Protein AF-A0A1J3HEH1-F1 (afdb_monomer)

Sequence (154 aa):
LNEIFTWWHRIPKHMNFLKHFWEGDEPEVKELKTRLFGSDPPILYVLHYLGYNKPWLCFRDYDCNWNVGSYQQFASDEAHKTWWRVHDAMPEKLQGFCLLRSKQKAQLEWDRRQAEKGNYRDGHWKIKIEDKRLKICFESFCYWESMLQHWGES

Structure (mmCIF, N/CA/C/O backbone):
data_AF-A0A1J3HEH1-F1
#
_entry.id   AF-A0A1J3HEH1-F1
#
loop_
_atom_site.group_PDB
_atom_site.id
_atom_site.type_symbol
_atom_site.label_atom_id
_atom_site.label_alt_id
_atom_site.label_comp_id
_atom_site.label_asym_id
_atom_site.label_entity_id
_atom_site.label_seq_id
_atom_site.pdbx_PDB_ins_code
_atom_site.Cartn_x
_atom_site.Cartn_y
_atom_site.Cartn_z
_atom_site.occupancy
_atom_site.B_iso_or_equiv
_atom_site.auth_seq_id
_atom_site.auth_comp_id
_atom_site.auth_asym_id
_atom_site.auth_atom_id
_atom_site.pdbx_PDB_model_num
ATOM 1 N N . LEU A 1 1 ? 18.713 -19.119 -6.289 1.00 89.12 1 LEU A N 1
ATOM 2 C CA . LEU A 1 1 ? 18.341 -19.010 -7.725 1.00 89.12 1 LEU A CA 1
ATOM 3 C C . LEU A 1 1 ? 19.467 -18.384 -8.539 1.00 89.12 1 LEU A C 1
ATOM 5 O O . LEU A 1 1 ? 20.057 -19.106 -9.326 1.00 89.12 1 LEU A O 1
ATOM 9 N N . ASN A 1 2 ? 19.818 -17.112 -8.316 1.00 89.69 2 ASN A N 1
ATOM 10 C CA . ASN A 1 2 ? 20.879 -16.430 -9.082 1.00 89.69 2 ASN A CA 1
ATOM 11 C C . ASN A 1 2 ? 22.268 -17.088 -8.963 1.00 89.69 2 ASN A C 1
ATOM 13 O O . ASN A 1 2 ? 23.030 -17.065 -9.918 1.00 89.69 2 ASN A O 1
ATOM 17 N N . GLU A 1 3 ? 22.580 -17.709 -7.824 1.00 91.75 3 GLU A N 1
ATOM 18 C CA . GLU A 1 3 ? 23.833 -18.461 -7.630 1.00 91.75 3 GLU A CA 1
ATOM 19 C C . GLU A 1 3 ? 23.908 -19.742 -8.474 1.00 91.75 3 GLU A C 1
ATOM 21 O O . GLU A 1 3 ? 24.991 -20.164 -8.861 1.00 91.75 3 GLU A O 1
ATOM 26 N N . ILE A 1 4 ? 22.757 -20.354 -8.770 1.00 93.00 4 ILE A N 1
ATOM 27 C CA . ILE A 1 4 ? 22.666 -21.603 -9.540 1.00 93.00 4 ILE A CA 1
ATOM 28 C C . ILE A 1 4 ? 22.544 -21.306 -11.039 1.00 93.00 4 ILE A C 1
ATOM 30 O O . ILE A 1 4 ? 23.140 -21.994 -11.861 1.00 93.00 4 ILE A O 1
ATOM 34 N N . PHE A 1 5 ? 21.799 -20.260 -11.403 1.00 89.56 5 PHE A N 1
ATOM 35 C CA . PHE A 1 5 ? 21.588 -19.832 -12.787 1.00 89.56 5 PHE A CA 1
ATOM 36 C C . PHE A 1 5 ? 22.385 -18.556 -13.078 1.00 89.56 5 PHE A C 1
ATOM 38 O O . PHE A 1 5 ? 21.832 -17.458 -13.130 1.00 89.56 5 PHE A O 1
ATOM 45 N N . THR A 1 6 ? 23.697 -18.707 -13.260 1.00 87.25 6 THR A N 1
ATOM 46 C CA . THR A 1 6 ? 24.632 -17.591 -13.492 1.00 87.25 6 THR A CA 1
ATOM 47 C C . THR A 1 6 ? 24.576 -17.030 -14.918 1.00 87.25 6 THR A C 1
ATOM 49 O O . THR A 1 6 ? 24.956 -15.880 -15.143 1.00 87.25 6 THR A O 1
ATOM 52 N N . TRP A 1 7 ? 24.063 -17.808 -15.879 1.00 78.12 7 TRP A N 1
ATOM 53 C CA . TRP A 1 7 ? 23.837 -17.387 -17.262 1.00 78.12 7 TRP A CA 1
ATOM 54 C C . TRP A 1 7 ? 22.396 -17.699 -17.673 1.00 78.12 7 TRP A C 1
ATOM 56 O O . TRP A 1 7 ? 21.991 -18.858 -17.748 1.00 78.12 7 TRP A O 1
ATOM 66 N N . TRP A 1 8 ? 21.598 -16.653 -17.888 1.00 79.25 8 TRP A N 1
ATOM 67 C CA . TRP A 1 8 ? 20.172 -16.772 -18.188 1.00 79.25 8 TRP A CA 1
ATOM 68 C C . TRP A 1 8 ? 19.701 -15.645 -19.114 1.00 79.25 8 TRP A C 1
ATOM 70 O O . TRP A 1 8 ? 20.252 -14.541 -19.115 1.00 79.25 8 TRP A O 1
ATOM 80 N N . HIS A 1 9 ? 18.650 -15.912 -19.887 1.00 81.69 9 HIS A N 1
ATOM 81 C CA . HIS A 1 9 ? 18.039 -14.938 -20.787 1.00 81.69 9 HIS A CA 1
ATOM 82 C C . HIS A 1 9 ? 17.282 -13.864 -19.995 1.00 81.69 9 HIS A C 1
ATOM 84 O O . HIS A 1 9 ? 16.458 -14.162 -19.130 1.00 81.69 9 HIS A O 1
ATOM 90 N N . ARG A 1 10 ? 17.536 -12.585 -20.291 1.00 85.81 10 ARG A N 1
ATOM 91 C CA . ARG A 1 10 ? 16.850 -11.481 -19.608 1.00 85.81 10 ARG A CA 1
ATOM 92 C C . ARG A 1 10 ? 15.406 -11.377 -20.093 1.00 85.81 10 ARG A C 1
ATOM 94 O O . ARG A 1 10 ? 15.160 -11.125 -21.268 1.00 85.81 10 ARG A O 1
ATOM 101 N N . ILE A 1 11 ? 14.462 -11.528 -19.170 1.00 87.50 11 ILE A N 1
ATOM 102 C CA . ILE A 1 11 ? 13.036 -11.306 -19.425 1.00 87.50 11 ILE A CA 1
ATOM 103 C C . ILE A 1 11 ? 12.772 -9.789 -19.531 1.00 87.50 11 ILE A C 1
ATOM 105 O O . ILE A 1 11 ? 13.380 -9.015 -18.781 1.00 87.50 11 ILE A O 1
ATOM 109 N N . PRO A 1 12 ? 11.873 -9.332 -20.426 1.00 90.50 12 PRO A N 1
ATOM 110 C CA . PRO A 1 12 ? 11.475 -7.931 -20.485 1.00 90.50 12 PRO A CA 1
ATOM 111 C C . PRO A 1 12 ? 10.921 -7.414 -19.150 1.00 90.50 12 PRO A C 1
ATOM 113 O O . PRO A 1 12 ? 10.119 -8.074 -18.490 1.00 90.50 12 PRO A O 1
ATOM 116 N N . LYS A 1 13 ? 11.286 -6.183 -18.772 1.00 87.62 13 LYS A N 1
ATOM 117 C CA . LYS A 1 13 ? 10.884 -5.582 -17.483 1.00 87.62 13 LYS A CA 1
ATOM 118 C C . LYS A 1 13 ? 9.367 -5.521 -17.276 1.00 87.62 13 LYS A C 1
ATOM 120 O O . LYS A 1 13 ? 8.911 -5.628 -16.145 1.00 87.62 13 LYS A O 1
ATOM 125 N N . HIS A 1 14 ? 8.584 -5.374 -18.344 1.00 90.06 14 HIS A N 1
ATOM 126 C CA . HIS A 1 14 ? 7.121 -5.293 -18.265 1.00 90.06 14 HIS A CA 1
ATOM 127 C C . HIS A 1 14 ? 6.452 -6.612 -17.817 1.00 90.06 14 HIS A C 1
ATOM 129 O O . HIS A 1 14 ? 5.277 -6.600 -17.457 1.00 90.06 14 HIS A O 1
ATOM 135 N N . MET A 1 15 ? 7.183 -7.737 -17.818 1.00 91.81 15 MET A N 1
ATOM 136 C CA . MET A 1 15 ? 6.714 -9.034 -17.304 1.00 91.81 15 MET A CA 1
ATOM 137 C C . MET A 1 15 ? 6.985 -9.231 -15.805 1.00 91.81 15 MET A C 1
ATOM 139 O O . MET A 1 15 ? 6.561 -10.231 -15.235 1.00 91.81 15 MET A O 1
ATOM 143 N N . ASN A 1 16 ? 7.713 -8.316 -15.161 1.00 93.25 16 ASN A N 1
ATOM 144 C CA . ASN A 1 16 ? 7.937 -8.303 -13.714 1.00 93.25 16 ASN A CA 1
ATOM 145 C C . ASN A 1 16 ? 8.290 -6.876 -13.280 1.00 93.25 16 ASN A C 1
ATOM 147 O O . ASN A 1 16 ? 9.424 -6.581 -12.889 1.00 93.25 16 ASN A O 1
ATOM 151 N N . PHE A 1 17 ? 7.337 -5.959 -13.437 1.00 95.50 17 PHE A N 1
ATOM 152 C CA . PHE A 1 17 ? 7.592 -4.553 -13.178 1.00 95.50 17 PHE A CA 1
ATOM 153 C C . PHE A 1 17 ? 7.439 -4.266 -11.685 1.00 95.50 17 PHE A C 1
ATOM 155 O O . PHE A 1 17 ? 6.378 -4.478 -11.103 1.00 95.50 17 PHE A O 1
ATOM 162 N N . LEU A 1 18 ? 8.510 -3.806 -11.046 1.00 95.88 18 LEU A N 1
ATOM 163 C CA . LEU A 1 18 ? 8.540 -3.597 -9.600 1.00 95.88 18 LEU A CA 1
ATOM 164 C C . LEU A 1 18 ? 7.772 -2.322 -9.224 1.00 95.88 18 LEU A C 1
ATOM 166 O O . LEU A 1 18 ? 8.074 -1.246 -9.746 1.00 95.88 18 LEU A O 1
ATOM 170 N N . LYS A 1 19 ? 6.836 -2.418 -8.269 1.00 95.69 19 LYS A N 1
ATOM 171 C CA . LYS A 1 19 ? 6.241 -1.252 -7.595 1.00 95.69 19 LYS A CA 1
ATOM 172 C C . LYS A 1 19 ? 7.282 -0.651 -6.645 1.00 95.69 19 LYS A C 1
ATOM 174 O O . LYS A 1 19 ? 7.258 -0.926 -5.447 1.00 95.69 19 LYS A O 1
ATOM 179 N N . HIS A 1 20 ? 8.238 0.088 -7.204 1.00 95.81 20 HIS A N 1
ATOM 180 C CA . HIS A 1 20 ? 9.324 0.719 -6.460 1.00 95.81 20 HIS A CA 1
ATOM 181 C C . HIS A 1 20 ? 9.806 2.015 -7.121 1.00 95.81 20 HIS A C 1
ATOM 183 O O . HIS A 1 20 ? 10.114 2.050 -8.321 1.00 95.81 20 HIS A O 1
ATOM 189 N N . PHE A 1 21 ? 9.923 3.058 -6.311 1.00 95.44 21 PHE A N 1
ATOM 190 C CA . PHE A 1 21 ? 10.560 4.326 -6.628 1.00 95.44 21 PHE A CA 1
ATOM 191 C C . PHE A 1 21 ? 11.940 4.337 -5.984 1.00 95.44 21 PHE A C 1
ATOM 193 O O . PHE A 1 21 ? 12.059 4.209 -4.769 1.00 95.44 21 PHE A O 1
ATOM 200 N N . TRP A 1 22 ? 12.981 4.444 -6.803 1.00 93.25 22 TRP A N 1
ATOM 201 C CA . TRP A 1 22 ? 14.351 4.459 -6.307 1.00 93.25 22 TRP A CA 1
ATOM 202 C C . TRP A 1 22 ? 14.707 5.857 -5.809 1.00 93.25 22 TRP A C 1
ATOM 204 O O . TRP A 1 22 ? 14.202 6.867 -6.312 1.00 93.25 22 TRP A O 1
ATOM 214 N N . GLU A 1 23 ? 15.591 5.915 -4.818 1.00 90.50 23 GLU A N 1
ATOM 215 C CA . GLU A 1 23 ? 16.213 7.173 -4.425 1.00 90.50 23 GLU A CA 1
ATOM 216 C C . GLU A 1 23 ? 16.967 7.760 -5.626 1.00 90.50 23 GLU A C 1
ATOM 218 O O . GLU A 1 23 ? 17.682 7.046 -6.329 1.00 90.50 23 GLU A O 1
ATOM 223 N N . GLY A 1 24 ? 16.747 9.047 -5.901 1.00 90.44 24 GLY A N 1
ATOM 224 C CA . GLY A 1 24 ? 17.302 9.716 -7.079 1.00 90.44 24 GLY A CA 1
ATOM 225 C C . GLY A 1 24 ? 16.541 9.495 -8.393 1.00 90.44 24 GLY A C 1
ATOM 226 O O . GLY A 1 24 ? 16.994 9.993 -9.415 1.00 90.44 24 GLY A O 1
ATOM 227 N N . ASP A 1 25 ? 15.393 8.798 -8.406 1.00 93.00 25 ASP A N 1
ATOM 228 C CA . ASP A 1 25 ? 14.522 8.796 -9.593 1.00 93.00 25 ASP A CA 1
ATOM 229 C C . ASP A 1 25 ? 14.115 10.242 -9.945 1.00 93.00 25 ASP A C 1
ATOM 231 O O . ASP A 1 25 ? 13.547 10.954 -9.104 1.00 93.00 25 ASP A O 1
ATOM 235 N N . GLU A 1 26 ? 14.344 10.640 -11.198 1.00 96.50 26 GLU A N 1
ATOM 236 C CA . GLU A 1 26 ? 13.903 11.936 -11.724 1.00 96.50 26 GLU A CA 1
ATOM 237 C C . GLU A 1 26 ? 12.368 12.063 -11.683 1.00 96.50 26 GLU A C 1
ATOM 239 O O . GLU A 1 26 ? 11.659 11.049 -11.804 1.00 96.50 26 GLU A O 1
ATOM 244 N N . PRO A 1 27 ? 11.813 13.281 -11.534 1.00 95.56 27 PRO A N 1
ATOM 245 C CA . PRO A 1 27 ? 10.367 13.499 -11.484 1.00 95.56 27 PRO A CA 1
ATOM 246 C C . PRO A 1 27 ? 9.606 12.853 -12.650 1.00 95.56 27 PRO A C 1
ATOM 248 O O . PRO A 1 27 ? 8.586 12.198 -12.428 1.00 95.56 27 PRO A O 1
ATOM 251 N N . GLU A 1 28 ? 10.137 12.939 -13.871 1.00 96.38 28 GLU A N 1
ATOM 252 C CA . GLU A 1 28 ? 9.537 12.369 -15.081 1.00 96.38 28 GLU A CA 1
ATOM 253 C C . GLU A 1 28 ? 9.496 10.836 -15.027 1.00 96.38 28 GLU A C 1
ATOM 255 O O . GLU A 1 28 ? 8.540 10.211 -15.490 1.00 96.38 28 GLU A O 1
ATOM 260 N N . VAL A 1 29 ? 10.509 10.206 -14.421 1.00 95.69 29 VAL A N 1
ATOM 261 C CA . VAL A 1 29 ? 10.552 8.748 -14.228 1.00 95.69 29 VAL A CA 1
ATOM 262 C C . VAL A 1 29 ? 9.488 8.318 -13.224 1.00 95.69 29 VAL A C 1
ATOM 264 O O . VAL A 1 29 ? 8.810 7.308 -13.442 1.00 95.69 29 VAL A O 1
ATOM 267 N N . LYS A 1 30 ? 9.310 9.076 -12.136 1.00 95.06 30 LYS A N 1
ATOM 268 C CA . LYS A 1 30 ? 8.260 8.801 -11.145 1.00 95.06 30 LYS A CA 1
ATOM 269 C C . LYS A 1 30 ? 6.874 8.956 -11.763 1.00 95.06 30 LYS A C 1
ATOM 271 O O . LYS A 1 30 ? 6.031 8.080 -11.579 1.00 95.06 30 LYS A O 1
ATOM 276 N N . GLU A 1 31 ? 6.655 10.015 -12.538 1.00 95.81 31 GLU A N 1
ATOM 277 C CA . GLU A 1 31 ? 5.389 10.237 -13.237 1.00 95.81 31 GLU A CA 1
ATOM 278 C C . GLU A 1 31 ? 5.097 9.113 -14.241 1.00 95.81 31 GLU A C 1
ATOM 280 O O . GLU A 1 31 ? 4.000 8.549 -14.244 1.00 95.81 31 GLU A O 1
ATOM 285 N N . LEU A 1 32 ? 6.097 8.718 -15.038 1.00 95.88 32 LEU A N 1
ATOM 286 C CA . LEU A 1 32 ? 5.970 7.613 -15.983 1.00 95.88 32 LEU A CA 1
ATOM 287 C C . LEU A 1 32 ? 5.592 6.308 -15.272 1.00 95.88 32 LEU A C 1
ATOM 289 O O . LEU A 1 32 ? 4.676 5.619 -15.715 1.00 95.88 32 LEU A O 1
ATOM 293 N N . LYS A 1 33 ? 6.255 5.969 -14.159 1.00 96.31 33 LYS A N 1
ATOM 294 C CA . LYS A 1 33 ? 5.917 4.780 -13.358 1.00 96.31 33 LYS A CA 1
ATOM 295 C C . LYS A 1 33 ? 4.476 4.829 -12.858 1.00 96.31 33 LYS A C 1
ATOM 297 O O . LYS A 1 33 ? 3.743 3.864 -13.050 1.00 96.31 33 LYS A O 1
ATOM 302 N N . THR A 1 34 ? 4.059 5.953 -12.277 1.00 95.88 34 THR A N 1
ATOM 303 C CA . THR A 1 34 ? 2.686 6.151 -11.792 1.00 95.88 34 THR A CA 1
ATOM 304 C C . THR A 1 34 ? 1.665 5.956 -12.912 1.00 95.88 34 THR A C 1
ATOM 306 O O . THR A 1 34 ? 0.699 5.215 -12.736 1.00 95.88 34 THR A O 1
ATOM 309 N N . ARG A 1 35 ? 1.922 6.521 -14.099 1.00 96.00 35 ARG A N 1
ATOM 310 C CA . ARG A 1 35 ? 1.081 6.329 -15.288 1.00 96.00 35 ARG A CA 1
ATOM 311 C C . ARG A 1 35 ? 1.008 4.861 -15.708 1.00 96.00 35 ARG A C 1
ATOM 313 O O . ARG A 1 35 ? -0.077 4.358 -15.991 1.00 96.00 35 ARG A O 1
ATOM 320 N N . LEU A 1 36 ? 2.142 4.158 -15.723 1.00 96.50 36 LEU A N 1
ATOM 321 C CA . LEU A 1 36 ? 2.205 2.736 -16.079 1.00 96.50 36 LEU A CA 1
ATOM 322 C C . LEU A 1 36 ? 1.428 1.850 -15.093 1.00 96.50 36 LEU A C 1
ATOM 324 O O . LEU A 1 36 ? 0.783 0.898 -15.525 1.00 96.50 36 LEU A O 1
ATOM 328 N N . PHE A 1 37 ? 1.445 2.164 -13.793 1.00 96.25 37 PHE A N 1
ATOM 329 C CA . PHE A 1 37 ? 0.712 1.400 -12.774 1.00 96.25 37 PHE A CA 1
ATOM 330 C C . PHE A 1 37 ? -0.811 1.474 -12.926 1.00 96.25 37 PHE A C 1
ATOM 332 O O . PHE A 1 37 ? -1.502 0.511 -12.585 1.00 96.25 37 PHE A O 1
ATOM 339 N N . GLY A 1 38 ? -1.324 2.606 -13.412 1.00 94.12 38 GLY A N 1
ATOM 340 C CA . GLY A 1 38 ? -2.755 2.860 -13.588 1.00 94.12 38 GLY A CA 1
ATOM 341 C C . GLY A 1 38 ? -3.274 2.684 -15.018 1.00 94.12 38 GLY A C 1
ATOM 342 O O . GLY A 1 38 ? -4.477 2.812 -15.226 1.00 94.12 38 GLY A O 1
ATOM 343 N N . SER A 1 39 ? -2.407 2.398 -15.998 1.00 95.06 39 SER A N 1
ATOM 344 C CA . SER A 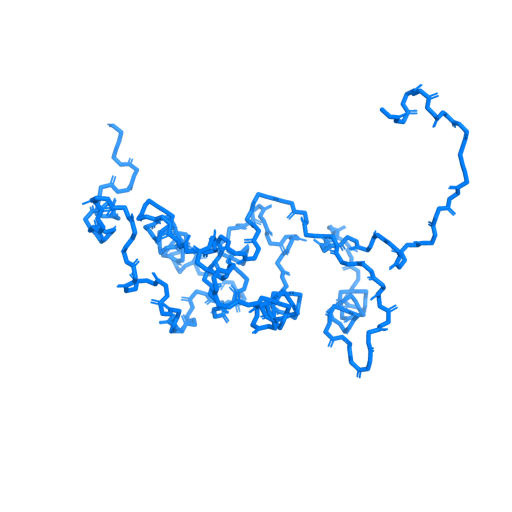1 39 ? -2.768 2.388 -17.425 1.00 95.06 39 SER A CA 1
ATOM 345 C C . SER A 1 39 ? -3.925 1.436 -17.747 1.00 95.06 39 SER A C 1
ATOM 347 O O . SER A 1 39 ? -3.939 0.286 -17.302 1.00 95.06 39 SER A O 1
ATOM 349 N N . ASP A 1 40 ? -4.863 1.919 -18.560 1.00 90.00 40 ASP A N 1
ATOM 350 C CA . ASP A 1 40 ? -5.986 1.159 -19.108 1.00 90.00 40 ASP A CA 1
ATOM 351 C C . ASP A 1 40 ? -6.165 1.553 -20.594 1.00 90.00 40 ASP A C 1
ATOM 353 O O . ASP A 1 40 ? -6.483 2.716 -20.864 1.00 90.00 40 ASP A O 1
ATOM 357 N N . PRO A 1 41 ? -5.880 0.665 -21.571 1.00 92.19 41 PRO A N 1
ATOM 358 C CA . PRO A 1 41 ? -5.517 -0.743 -21.401 1.00 92.19 41 PRO A CA 1
ATOM 359 C C . PRO A 1 41 ? -4.151 -0.946 -20.710 1.00 92.19 41 PRO A C 1
ATOM 361 O O . PRO A 1 41 ? -3.268 -0.087 -20.820 1.00 92.19 41 PRO A O 1
ATOM 364 N N . PRO A 1 42 ? -3.938 -2.078 -20.005 1.00 91.38 42 PRO A N 1
ATOM 365 C CA . PRO A 1 42 ? -2.677 -2.349 -19.319 1.00 91.38 42 PRO A CA 1
ATOM 366 C C . PRO A 1 42 ? -1.478 -2.390 -20.275 1.00 91.38 42 PRO A C 1
ATOM 368 O O . PRO A 1 42 ? -1.439 -3.189 -21.210 1.00 91.38 42 PRO A O 1
ATOM 371 N N . ILE A 1 43 ? -0.466 -1.560 -20.002 1.00 94.00 43 ILE A N 1
ATOM 372 C CA . ILE A 1 43 ? 0.844 -1.607 -20.681 1.00 94.00 43 ILE A CA 1
ATOM 373 C C . ILE A 1 43 ? 1.772 -2.613 -19.983 1.00 94.00 43 ILE A C 1
ATOM 375 O O . ILE A 1 43 ? 2.561 -3.308 -20.622 1.00 94.00 43 ILE A O 1
ATOM 379 N N . LEU A 1 44 ? 1.694 -2.681 -18.652 1.00 94.25 44 LEU A N 1
ATOM 380 C CA . LEU A 1 44 ? 2.427 -3.657 -17.850 1.00 94.25 44 LEU A CA 1
ATOM 381 C C . LEU A 1 44 ? 1.652 -4.977 -17.825 1.00 94.25 44 LEU A C 1
ATOM 383 O O . LEU A 1 44 ? 0.477 -4.987 -17.464 1.00 94.25 44 LEU A O 1
ATOM 387 N N . TYR A 1 45 ? 2.313 -6.094 -18.136 1.00 92.31 45 TYR A N 1
ATOM 388 C CA . TYR A 1 45 ? 1.688 -7.416 -18.008 1.00 92.31 45 TYR A CA 1
ATOM 389 C C . TYR A 1 45 ? 1.652 -7.893 -16.557 1.00 92.31 45 TYR A C 1
ATOM 391 O O . TYR A 1 45 ? 0.718 -8.581 -16.157 1.00 92.31 45 TYR A O 1
ATOM 399 N N . VAL A 1 46 ? 2.669 -7.540 -15.763 1.00 94.81 46 VAL A N 1
ATOM 400 C CA . VAL A 1 46 ? 2.760 -7.925 -14.350 1.00 94.81 46 VAL A CA 1
ATOM 401 C C . VAL A 1 46 ? 3.287 -6.765 -13.520 1.00 94.81 46 VAL A C 1
ATOM 403 O O . VAL A 1 46 ? 4.339 -6.194 -13.823 1.00 94.81 46 VAL A O 1
ATOM 406 N N . LEU A 1 47 ? 2.584 -6.485 -12.424 1.00 95.88 47 LEU A N 1
ATOM 407 C CA . LEU A 1 47 ? 2.993 -5.544 -11.390 1.00 95.88 47 LEU A CA 1
ATOM 408 C C . LEU A 1 47 ? 3.376 -6.298 -10.111 1.00 95.88 47 LEU A C 1
ATOM 410 O O . LEU A 1 47 ? 2.579 -7.041 -9.541 1.00 95.88 47 LEU A O 1
ATOM 414 N N . HIS A 1 48 ? 4.604 -6.094 -9.648 1.00 96.62 48 HIS A N 1
ATOM 415 C CA . HIS A 1 48 ? 5.161 -6.759 -8.479 1.00 96.62 48 HIS A CA 1
ATOM 416 C C . HIS A 1 48 ? 5.147 -5.821 -7.272 1.00 96.62 48 HIS A C 1
ATOM 418 O O . HIS A 1 48 ? 5.946 -4.890 -7.162 1.00 96.62 48 HIS A O 1
ATOM 424 N N . TYR A 1 49 ? 4.261 -6.109 -6.322 1.00 96.94 49 TYR A N 1
ATOM 425 C CA . TYR A 1 49 ? 4.171 -5.397 -5.051 1.00 96.94 49 TYR A CA 1
ATOM 426 C C . TYR A 1 49 ? 5.274 -5.863 -4.096 1.00 96.94 49 TYR A C 1
ATOM 428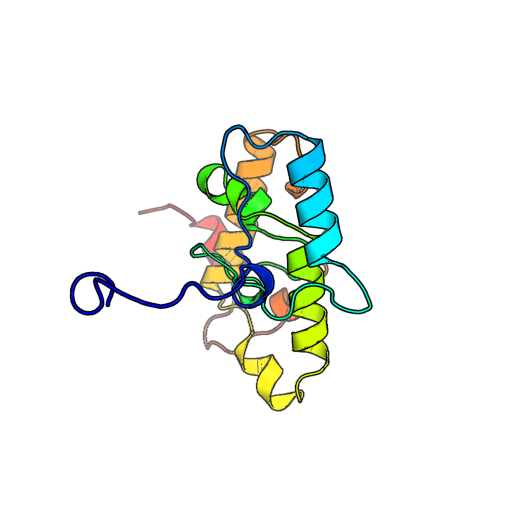 O O . TYR A 1 49 ? 5.165 -6.926 -3.478 1.00 96.94 49 TYR A O 1
ATOM 436 N N . LEU A 1 50 ? 6.340 -5.073 -3.979 1.00 93.38 50 LEU A N 1
ATOM 437 C CA . LEU A 1 50 ? 7.433 -5.292 -3.028 1.00 93.38 50 LEU A CA 1
ATOM 438 C C . LEU A 1 50 ? 7.060 -4.834 -1.608 1.00 93.38 50 LEU A C 1
ATOM 440 O O . LEU A 1 50 ? 5.961 -4.340 -1.368 1.00 93.38 50 LEU A O 1
ATOM 444 N N . GLY A 1 51 ? 7.972 -5.052 -0.660 1.00 89.44 51 GLY A N 1
ATOM 445 C CA . GLY A 1 51 ? 7.807 -4.638 0.734 1.00 89.44 51 GLY A CA 1
ATOM 446 C C . GLY A 1 51 ? 6.870 -5.537 1.541 1.00 89.44 51 GLY A C 1
ATOM 447 O O . GLY A 1 51 ? 6.322 -6.518 1.033 1.00 89.44 51 GLY A O 1
ATOM 448 N N . TYR A 1 52 ? 6.714 -5.215 2.822 1.00 90.25 52 TYR A N 1
ATOM 449 C CA . TYR A 1 52 ? 5.870 -5.976 3.744 1.00 90.25 52 TYR A CA 1
ATOM 450 C C . TYR A 1 52 ? 4.382 -5.620 3.594 1.00 90.25 52 TYR A C 1
ATOM 452 O O . TYR A 1 52 ? 3.539 -6.508 3.477 1.00 90.25 52 TYR A O 1
ATOM 460 N N . ASN A 1 53 ? 4.066 -4.325 3.516 1.00 94.06 53 ASN A N 1
ATOM 461 C CA . ASN A 1 53 ? 2.699 -3.815 3.407 1.00 94.06 53 ASN A CA 1
ATOM 462 C C . ASN A 1 53 ? 2.140 -4.031 1.995 1.00 94.06 53 ASN A C 1
ATOM 464 O O . ASN A 1 53 ? 2.257 -3.192 1.095 1.00 94.06 53 ASN A O 1
ATOM 468 N N . LYS A 1 54 ? 1.540 -5.206 1.805 1.00 96.50 54 LYS A N 1
ATOM 469 C CA . LYS A 1 54 ? 0.803 -5.564 0.592 1.00 96.50 54 LYS A CA 1
ATOM 470 C C . LYS A 1 54 ? -0.526 -4.803 0.519 1.00 96.50 54 LYS A C 1
ATOM 472 O O . LYS A 1 54 ? -1.071 -4.463 1.567 1.00 96.50 54 LYS A O 1
ATOM 477 N N . PRO A 1 55 ? -1.104 -4.588 -0.678 1.00 97.12 55 PRO A N 1
ATOM 478 C CA . PRO A 1 55 ? -2.339 -3.809 -0.817 1.00 97.12 55 PRO A CA 1
ATOM 479 C C . PRO A 1 55 ? -3.504 -4.295 0.058 1.00 97.12 55 PRO A C 1
ATOM 481 O O . PRO A 1 55 ? -4.183 -3.479 0.669 1.00 97.12 55 PRO A O 1
ATOM 484 N N . TRP A 1 56 ? -3.679 -5.614 0.208 1.00 96.38 56 TRP A N 1
ATOM 485 C CA . TRP A 1 56 ? -4.709 -6.196 1.080 1.00 96.38 56 TRP A CA 1
ATOM 486 C C . TRP A 1 56 ? -4.467 -5.980 2.578 1.00 96.38 56 TRP A C 1
ATOM 488 O O . TRP A 1 56 ? -5.393 -6.155 3.364 1.00 96.38 56 TRP A O 1
ATOM 498 N N . LEU A 1 57 ? -3.250 -5.617 2.989 1.00 96.81 57 LEU A N 1
ATOM 499 C CA . LEU A 1 57 ? -2.903 -5.312 4.381 1.00 96.81 57 LEU A CA 1
ATOM 500 C C . LEU A 1 57 ? -3.046 -3.825 4.720 1.00 96.81 57 LEU A C 1
ATOM 502 O O . LEU A 1 57 ? -3.049 -3.490 5.901 1.00 96.81 57 LEU A O 1
ATOM 506 N N . CYS A 1 58 ? -3.150 -2.956 3.715 1.00 97.56 58 CYS A N 1
ATOM 507 C CA . CYS A 1 58 ? -3.444 -1.534 3.876 1.00 97.56 58 CYS A CA 1
ATOM 508 C C . CYS A 1 58 ? -4.952 -1.290 3.955 1.00 97.56 58 CYS A C 1
ATOM 510 O O . CYS A 1 58 ? -5.723 -2.177 3.595 1.00 97.56 58 CYS A O 1
ATOM 512 N N . PHE A 1 59 ? -5.375 -0.089 4.366 1.00 97.25 59 PHE A N 1
ATOM 513 C CA . PHE A 1 59 ? -6.736 0.379 4.090 1.00 97.25 59 PHE A CA 1
ATOM 514 C C . PHE A 1 59 ? -6.988 0.433 2.588 1.00 97.25 59 PHE A C 1
ATOM 516 O O . PHE A 1 59 ? -6.050 0.519 1.803 1.00 97.25 59 PHE A O 1
ATOM 523 N N . ARG A 1 60 ? -8.257 0.362 2.195 1.00 96.94 60 ARG A N 1
ATOM 524 C CA . ARG A 1 60 ? -8.667 0.440 0.793 1.00 96.94 60 ARG A CA 1
ATOM 525 C C . ARG A 1 60 ? -8.536 1.845 0.201 1.00 96.94 60 ARG A C 1
ATOM 527 O O . ARG A 1 60 ? -8.425 1.988 -1.012 1.00 96.94 60 ARG A O 1
ATOM 534 N N . ASP A 1 61 ? -8.595 2.861 1.052 1.00 98.00 61 ASP A N 1
ATOM 535 C CA . ASP A 1 61 ? -8.718 4.260 0.645 1.00 98.00 61 ASP A CA 1
ATOM 536 C C . ASP A 1 61 ? -7.443 4.815 -0.009 1.00 98.00 61 ASP A C 1
ATOM 538 O O . ASP A 1 61 ? -7.535 5.654 -0.901 1.00 98.00 61 ASP A O 1
ATOM 542 N N . TYR A 1 62 ? -6.265 4.336 0.407 1.00 98.12 62 TYR A N 1
ATOM 543 C CA . TYR A 1 62 ? -4.966 4.729 -0.147 1.00 98.12 62 TYR A CA 1
ATOM 544 C C . TYR A 1 62 ? -3.857 3.730 0.218 1.00 98.12 62 TYR A C 1
ATOM 546 O O . TYR A 1 62 ? -4.015 2.884 1.105 1.00 98.12 62 TYR A O 1
ATOM 554 N N . ASP A 1 63 ? -2.694 3.844 -0.433 1.00 98.06 63 ASP A N 1
ATOM 555 C CA . ASP A 1 63 ? -1.545 2.994 -0.124 1.00 98.06 63 ASP A CA 1
ATOM 556 C C . ASP A 1 63 ? -0.938 3.345 1.248 1.00 98.06 63 ASP A C 1
ATOM 558 O O . ASP A 1 63 ? -0.210 4.324 1.400 1.00 98.06 63 ASP A O 1
ATOM 562 N N . CYS A 1 64 ? -1.177 2.515 2.265 1.00 97.88 64 CYS A N 1
ATOM 563 C CA . CYS A 1 64 ? -0.687 2.759 3.626 1.00 97.88 64 CYS A CA 1
ATOM 564 C C . CYS A 1 64 ? 0.844 2.874 3.746 1.00 97.88 64 CYS A C 1
ATOM 566 O O . CYS A 1 64 ? 1.336 3.376 4.756 1.00 97.88 64 CYS A O 1
ATOM 568 N N . ASN A 1 65 ? 1.603 2.466 2.721 1.00 97.75 65 ASN A N 1
ATOM 569 C CA . ASN A 1 65 ? 3.041 2.723 2.635 1.00 97.75 65 ASN A CA 1
ATOM 570 C C . ASN A 1 65 ? 3.394 4.220 2.733 1.00 97.75 65 ASN A C 1
ATOM 572 O O . ASN A 1 65 ? 4.492 4.540 3.181 1.00 97.75 65 ASN A O 1
ATOM 576 N N . TRP A 1 66 ? 2.478 5.135 2.388 1.00 97.62 66 TRP A N 1
ATOM 577 C CA . TRP A 1 66 ? 2.672 6.578 2.577 1.00 97.62 66 TRP A CA 1
ATOM 578 C C . TRP A 1 66 ? 2.890 6.975 4.041 1.00 97.62 66 TRP A C 1
ATOM 580 O O . TRP A 1 66 ? 3.667 7.888 4.316 1.00 97.62 66 TRP A O 1
ATOM 590 N N . ASN A 1 67 ? 2.270 6.257 4.985 1.00 97.50 67 ASN A N 1
ATOM 591 C CA . ASN A 1 67 ? 2.331 6.585 6.412 1.00 97.50 67 ASN A CA 1
ATOM 592 C C . ASN A 1 67 ? 3.660 6.197 7.080 1.00 97.50 67 ASN A C 1
ATOM 594 O O . ASN A 1 67 ? 3.912 6.597 8.213 1.00 97.50 67 ASN A O 1
ATOM 598 N N . VAL A 1 68 ? 4.506 5.402 6.418 1.00 96.00 68 VAL A N 1
ATOM 599 C CA . VAL A 1 68 ? 5.740 4.875 7.010 1.00 96.00 68 VAL A CA 1
ATOM 600 C C . VAL A 1 68 ? 6.923 5.295 6.153 1.00 96.00 68 VAL A C 1
ATOM 602 O O . VAL A 1 68 ? 7.085 4.808 5.038 1.00 96.00 68 VAL A O 1
ATOM 605 N N . GLY A 1 69 ? 7.778 6.175 6.682 1.00 93.69 69 GLY A N 1
ATOM 606 C CA . GLY A 1 69 ? 8.886 6.778 5.928 1.00 93.69 69 GLY A CA 1
ATOM 607 C C . GLY A 1 69 ? 9.771 5.771 5.179 1.00 93.69 69 GLY A C 1
ATOM 608 O O . GLY A 1 69 ? 10.033 5.953 3.994 1.00 93.69 69 GLY A O 1
ATOM 609 N N . SER A 1 70 ? 10.154 4.659 5.817 1.0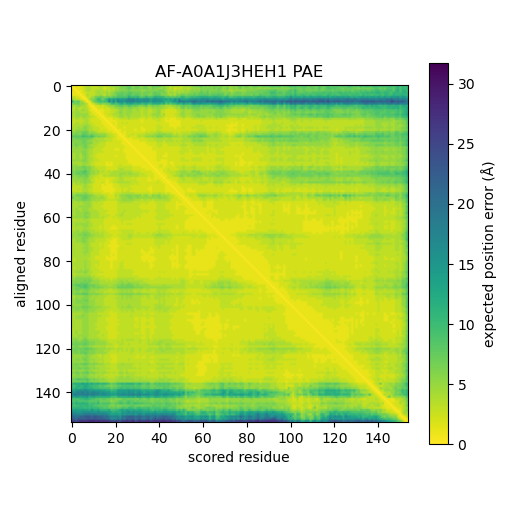0 93.06 70 SER A N 1
ATOM 610 C CA . SER A 1 70 ? 10.977 3.604 5.193 1.00 93.06 70 SER A CA 1
ATOM 611 C C . SER A 1 70 ? 10.261 2.804 4.097 1.00 93.06 70 SER A C 1
ATOM 613 O O . SER A 1 70 ? 10.900 2.046 3.368 1.00 93.06 70 SER A O 1
ATOM 615 N N . TYR A 1 71 ? 8.942 2.952 3.963 1.00 95.50 71 TYR A N 1
ATOM 616 C CA . TYR A 1 71 ? 8.137 2.278 2.949 1.00 95.50 71 TYR A CA 1
ATOM 617 C C . TYR A 1 71 ? 7.609 3.21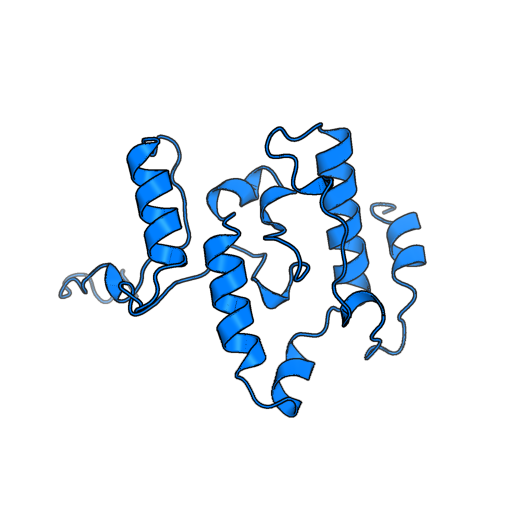0 1.858 1.00 95.50 71 TYR A C 1
ATOM 619 O O . TYR A 1 71 ? 7.055 2.711 0.878 1.00 95.50 71 TYR A O 1
ATOM 627 N N . GLN A 1 72 ? 7.843 4.523 1.938 1.00 94.69 72 GLN A N 1
ATOM 628 C CA . GLN A 1 72 ? 7.389 5.476 0.915 1.00 94.69 72 GLN A CA 1
ATOM 629 C C . GLN A 1 72 ? 7.947 5.174 -0.484 1.00 94.69 72 GLN A C 1
ATOM 631 O O . GLN A 1 72 ? 7.266 5.390 -1.481 1.00 94.69 72 GLN A O 1
ATOM 636 N N . GLN A 1 73 ? 9.129 4.563 -0.578 1.00 95.12 73 GLN A N 1
ATOM 637 C CA . GLN A 1 73 ? 9.695 4.048 -1.835 1.00 95.12 73 GLN A CA 1
ATOM 638 C C . GLN A 1 73 ? 8.830 2.974 -2.525 1.00 95.12 73 GLN A C 1
ATOM 640 O O . GLN A 1 73 ? 8.993 2.704 -3.712 1.00 95.12 73 GLN A O 1
ATOM 645 N N . PHE A 1 74 ? 7.888 2.357 -1.811 1.00 96.75 74 PHE A N 1
ATOM 646 C CA . PHE A 1 74 ? 6.904 1.429 -2.365 1.00 96.75 74 PHE A CA 1
ATOM 647 C C . PHE A 1 74 ? 5.518 2.068 -2.519 1.00 96.75 74 PHE A C 1
ATOM 649 O O . PHE A 1 74 ? 4.618 1.408 -3.028 1.00 96.75 74 PHE A O 1
ATOM 656 N N . ALA A 1 75 ? 5.291 3.305 -2.081 1.00 96.44 75 ALA A N 1
ATOM 657 C CA . ALA A 1 75 ? 3.949 3.872 -2.021 1.00 96.44 75 ALA A CA 1
ATOM 658 C C . ALA A 1 75 ?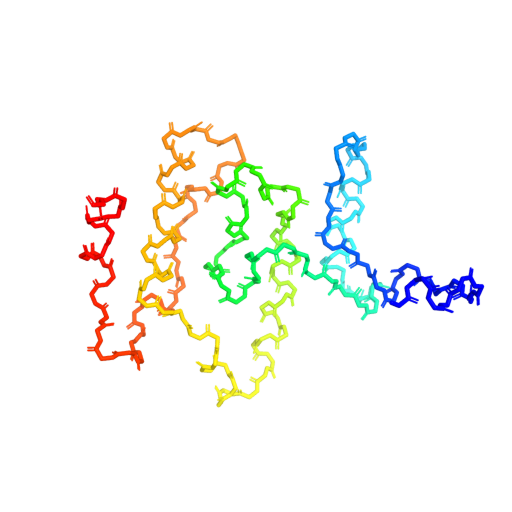 3.445 4.322 -3.403 1.00 96.44 75 ALA A C 1
ATOM 660 O O . ALA A 1 75 ? 4.118 5.066 -4.112 1.00 96.44 75 ALA A O 1
ATOM 661 N N . SER A 1 76 ? 2.264 3.851 -3.810 1.00 97.19 76 SER A N 1
ATOM 662 C CA . SER A 1 76 ? 1.580 4.318 -5.020 1.00 97.19 76 SER A CA 1
ATOM 663 C C . SER A 1 76 ? 0.085 4.028 -4.958 1.00 97.19 76 SER A C 1
ATOM 665 O O . SER A 1 76 ? -0.333 2.870 -5.030 1.00 97.19 76 SER A O 1
ATOM 667 N N . ASP A 1 77 ? -0.719 5.088 -4.931 1.00 97.56 77 ASP A N 1
ATOM 668 C CA . ASP A 1 77 ? -2.179 4.976 -4.943 1.00 97.56 77 ASP A CA 1
ATOM 669 C C . ASP A 1 77 ? -2.709 4.413 -6.263 1.00 97.56 77 ASP A C 1
ATOM 671 O O . ASP A 1 77 ? -3.664 3.644 -6.261 1.00 97.56 77 ASP A O 1
ATOM 675 N N . GLU A 1 78 ? -2.064 4.710 -7.392 1.00 97.44 78 GLU A N 1
ATOM 676 C CA . GLU A 1 78 ? -2.444 4.141 -8.691 1.00 97.44 78 GLU A CA 1
ATOM 677 C C . GLU A 1 78 ? -2.230 2.625 -8.724 1.00 97.44 78 GLU A C 1
ATOM 679 O O . GLU A 1 78 ? -3.132 1.867 -9.085 1.00 97.44 78 GLU A O 1
ATOM 684 N N . ALA A 1 79 ? -1.077 2.146 -8.245 1.00 97.44 79 ALA A N 1
ATOM 685 C CA . ALA A 1 79 ? -0.850 0.713 -8.084 1.00 97.44 79 ALA A CA 1
ATOM 686 C C . ALA A 1 79 ? -1.822 0.093 -7.067 1.00 97.44 79 ALA A C 1
ATOM 688 O O . ALA A 1 79 ? -2.280 -1.035 -7.253 1.00 97.44 79 ALA A O 1
ATOM 689 N N . HIS A 1 80 ? -2.137 0.803 -5.985 1.00 97.88 80 HIS A N 1
ATOM 690 C CA . HIS A 1 80 ? -3.070 0.341 -4.964 1.00 97.88 80 HIS A CA 1
ATOM 691 C C . HIS A 1 80 ? -4.491 0.172 -5.526 1.00 97.88 80 HIS A C 1
ATOM 693 O O . HIS A 1 80 ? -5.082 -0.901 -5.385 1.00 97.88 80 HIS A O 1
ATOM 699 N N . LYS A 1 81 ? -4.996 1.168 -6.265 1.00 97.31 81 LYS A N 1
ATOM 700 C CA . LYS A 1 81 ? -6.268 1.103 -7.003 1.00 97.31 81 LYS A CA 1
ATOM 701 C C . LYS A 1 81 ? -6.281 -0.049 -8.004 1.00 97.31 81 LYS A C 1
ATOM 703 O O . LYS A 1 81 ? -7.264 -0.782 -8.076 1.00 97.31 81 LYS A O 1
ATOM 708 N N . THR A 1 82 ? -5.190 -0.258 -8.747 1.00 96.50 82 THR A N 1
ATOM 709 C CA . THR A 1 82 ? -5.059 -1.398 -9.672 1.00 96.50 82 THR A CA 1
ATOM 710 C C . THR A 1 82 ? -5.224 -2.739 -8.962 1.00 96.50 82 THR A C 1
ATOM 712 O O . THR A 1 82 ? -5.928 -3.606 -9.474 1.00 96.50 82 THR A O 1
ATOM 715 N N . TRP A 1 83 ? -4.665 -2.904 -7.761 1.00 97.38 83 TRP A N 1
ATOM 716 C CA . TRP A 1 83 ? -4.870 -4.130 -6.989 1.00 97.38 83 TRP A CA 1
ATOM 717 C C . TRP A 1 83 ? -6.332 -4.303 -6.559 1.00 97.38 83 TRP A C 1
ATOM 719 O O . TRP A 1 83 ? -6.885 -5.395 -6.691 1.00 97.38 83 TRP A O 1
ATOM 729 N N . TRP A 1 84 ? -6.984 -3.232 -6.098 1.00 97.62 84 TRP A N 1
ATOM 730 C CA . TRP A 1 84 ? -8.392 -3.298 -5.697 1.00 97.62 84 TRP A CA 1
ATOM 731 C C . TRP A 1 84 ? -9.336 -3.610 -6.854 1.00 97.62 84 TRP A C 1
ATOM 733 O O . TRP A 1 84 ? -10.280 -4.365 -6.650 1.00 97.62 84 TRP A O 1
ATOM 743 N N . ARG A 1 85 ? -9.043 -3.148 -8.079 1.00 96.00 85 ARG A N 1
ATOM 744 C CA . ARG A 1 85 ? -9.783 -3.576 -9.282 1.00 96.00 85 ARG A CA 1
ATOM 745 C C . ARG A 1 85 ? -9.745 -5.096 -9.462 1.00 96.00 85 ARG A C 1
ATOM 747 O O . ARG A 1 85 ? -10.773 -5.702 -9.746 1.00 96.00 85 ARG A O 1
ATOM 754 N N . VAL A 1 86 ? -8.578 -5.716 -9.262 1.00 95.12 86 VAL A N 1
ATOM 755 C CA . VAL A 1 86 ? -8.438 -7.181 -9.321 1.00 95.12 86 VAL A CA 1
ATOM 756 C C . VAL A 1 86 ? -9.208 -7.839 -8.184 1.00 95.12 86 VAL A C 1
ATOM 758 O O . VAL A 1 86 ? -9.946 -8.787 -8.429 1.00 95.12 86 VAL A O 1
ATOM 761 N N . HIS A 1 87 ? -9.072 -7.326 -6.958 1.00 97.19 87 HIS A N 1
ATOM 762 C CA . HIS A 1 87 ? -9.794 -7.844 -5.800 1.00 97.19 87 HIS A CA 1
ATOM 763 C C . HIS A 1 87 ? -11.309 -7.836 -6.002 1.00 97.19 87 HIS A C 1
ATOM 765 O O . HIS A 1 87 ? -11.968 -8.839 -5.739 1.00 97.19 87 HIS A O 1
ATOM 771 N N . ASP A 1 88 ? -11.855 -6.729 -6.495 1.00 96.81 88 ASP A N 1
ATOM 772 C CA . ASP A 1 88 ? -13.295 -6.564 -6.685 1.00 96.81 88 ASP A CA 1
ATOM 773 C C . ASP A 1 88 ? -13.848 -7.461 -7.793 1.00 96.81 88 ASP A C 1
ATOM 775 O O . ASP A 1 88 ? -15.009 -7.858 -7.739 1.00 96.81 88 ASP A O 1
ATOM 779 N N . ALA A 1 89 ? -13.013 -7.822 -8.771 1.00 96.88 89 ALA A N 1
ATOM 780 C CA . ALA A 1 89 ? -13.361 -8.792 -9.801 1.00 96.88 89 ALA A CA 1
ATOM 781 C C . ALA A 1 89 ? -13.302 -10.252 -9.308 1.00 96.88 89 ALA A C 1
ATOM 783 O O . ALA A 1 89 ? -13.798 -11.151 -9.992 1.00 96.88 89 ALA A O 1
ATOM 784 N N . MET A 1 90 ? -12.698 -10.526 -8.143 1.00 96.81 90 MET A N 1
ATOM 785 C CA . MET A 1 90 ? -12.667 -11.877 -7.580 1.00 96.81 90 MET A CA 1
ATOM 786 C C . MET A 1 90 ? -14.038 -12.275 -7.007 1.00 96.81 90 MET A C 1
ATOM 788 O O . MET A 1 90 ? -14.739 -11.430 -6.451 1.00 96.81 90 MET A O 1
ATOM 792 N N . PRO A 1 91 ? -14.403 -13.573 -7.033 1.00 97.44 91 PRO A N 1
ATOM 793 C CA . PRO A 1 91 ? -15.591 -14.074 -6.342 1.00 97.44 91 PRO A CA 1
ATOM 794 C C . PRO A 1 91 ? -15.626 -13.673 -4.860 1.00 97.44 91 PRO A C 1
ATOM 796 O O . PRO A 1 91 ? -14.615 -13.797 -4.169 1.00 97.44 91 PRO A O 1
ATOM 799 N N . GLU A 1 92 ? -16.798 -13.298 -4.341 1.00 93.31 92 GLU A N 1
ATOM 800 C CA . GLU A 1 92 ? -16.971 -12.802 -2.960 1.00 93.31 92 GLU A CA 1
ATOM 801 C C . GLU A 1 92 ? -16.388 -13.742 -1.894 1.00 93.31 92 GLU A C 1
ATOM 803 O O . GLU A 1 92 ? -15.744 -13.300 -0.943 1.00 93.31 92 GLU A O 1
ATOM 808 N N . LYS A 1 93 ? -16.518 -15.060 -2.094 1.00 93.88 93 LYS A N 1
ATOM 809 C CA . LYS A 1 93 ? -15.941 -16.078 -1.199 1.00 93.88 93 LYS A CA 1
ATOM 810 C C . LYS A 1 93 ? -14.419 -15.964 -1.033 1.00 93.88 93 LYS A C 1
ATOM 812 O O . LYS A 1 93 ? -13.888 -16.419 -0.027 1.00 93.88 93 LYS A O 1
ATOM 817 N N . LEU A 1 94 ? -13.716 -15.404 -2.023 1.00 95.88 94 LEU A N 1
ATOM 818 C CA . LEU A 1 94 ? -12.268 -15.197 -1.981 1.00 95.88 94 LEU A CA 1
ATOM 819 C C . LEU A 1 94 ? -11.894 -13.846 -1.364 1.00 95.88 94 LEU A C 1
ATOM 821 O O . LEU A 1 94 ? -10.858 -13.742 -0.712 1.00 95.88 94 LEU A O 1
ATOM 825 N N . GLN A 1 95 ? -12.749 -12.833 -1.506 1.00 95.19 95 GLN A N 1
ATOM 826 C CA . GLN A 1 95 ? -12.522 -11.503 -0.931 1.00 95.19 95 GLN A CA 1
ATOM 827 C C . GLN A 1 95 ? -12.420 -11.549 0.605 1.00 95.19 95 GLN A C 1
ATOM 829 O O . GLN A 1 95 ? -11.644 -10.810 1.210 1.00 95.19 95 GLN A O 1
ATOM 834 N N . GLY A 1 96 ? -13.129 -12.487 1.247 1.00 93.12 96 GLY A N 1
ATOM 835 C CA . GLY A 1 96 ? -13.059 -12.718 2.694 1.00 93.12 96 GLY A CA 1
ATOM 836 C C . GLY A 1 96 ? -11.655 -13.049 3.227 1.00 93.12 96 GLY A C 1
ATOM 837 O O . GLY A 1 96 ? -11.349 -12.740 4.377 1.00 93.12 96 GLY A O 1
ATOM 838 N N . PHE A 1 97 ? -10.757 -13.600 2.402 1.00 93.62 97 PHE A N 1
ATOM 839 C CA . PHE A 1 97 ? -9.367 -13.859 2.809 1.00 93.62 97 PHE A CA 1
ATOM 840 C C . PHE A 1 97 ? -8.515 -12.584 2.906 1.00 93.62 97 PHE A C 1
ATOM 842 O O . PHE A 1 97 ? -7.416 -12.619 3.457 1.00 93.62 97 PHE A O 1
ATOM 849 N N . CYS A 1 98 ? -9.017 -11.454 2.403 1.00 94.88 98 CYS A N 1
ATOM 850 C CA . CYS A 1 98 ? -8.373 -10.144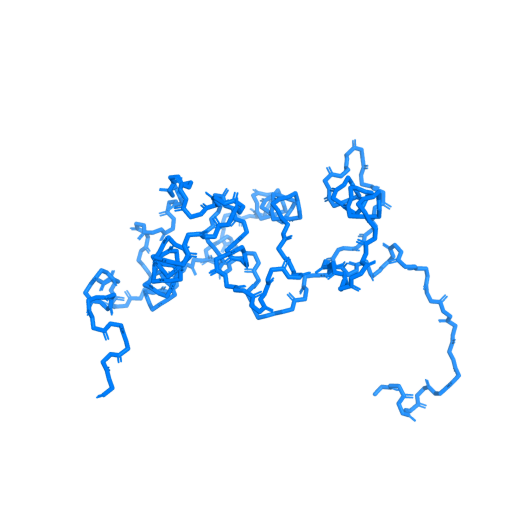 2.477 1.00 94.88 98 CYS A CA 1
ATOM 851 C C . CYS A 1 98 ? -8.934 -9.267 3.613 1.00 94.88 98 CYS A C 1
ATOM 853 O O . CYS A 1 98 ? -8.669 -8.061 3.652 1.00 94.88 98 CYS A O 1
ATOM 855 N N . LEU A 1 99 ? -9.716 -9.836 4.540 1.00 95.25 99 LEU A N 1
ATOM 856 C CA . LEU A 1 99 ? -10.162 -9.127 5.739 1.00 95.25 99 LEU A CA 1
ATOM 857 C C . LEU A 1 99 ? -8.979 -8.760 6.647 1.00 95.25 99 LEU A C 1
ATOM 859 O O . LEU A 1 99 ? -7.982 -9.477 6.746 1.00 95.25 99 LEU A O 1
ATOM 863 N N . LEU A 1 100 ? -9.103 -7.625 7.335 1.00 95.56 100 LEU A N 1
ATOM 864 C CA . LEU A 1 100 ? -8.071 -7.126 8.239 1.00 95.56 100 LEU A CA 1
ATOM 865 C C . LEU A 1 100 ? -8.228 -7.752 9.624 1.00 95.56 100 LEU A C 1
ATOM 867 O O . LEU A 1 100 ? -9.293 -7.654 10.235 1.00 95.56 100 LEU A O 1
ATOM 871 N N . ARG A 1 101 ? -7.145 -8.341 10.138 1.00 94.12 101 ARG A N 1
ATOM 872 C CA . ARG A 1 101 ? -7.054 -8.753 11.546 1.00 94.12 101 ARG A CA 1
ATOM 873 C C . ARG A 1 101 ? -7.173 -7.545 12.467 1.00 94.12 101 ARG A C 1
ATOM 875 O O . ARG A 1 101 ? -6.739 -6.449 12.111 1.00 94.12 101 ARG A O 1
ATOM 882 N N . SER A 1 102 ? -7.658 -7.750 13.680 1.00 93.44 102 SER A N 1
ATOM 883 C CA . SER A 1 102 ? -7.863 -6.694 14.679 1.00 93.44 102 SER A CA 1
ATOM 884 C C . SER A 1 102 ? -6.567 -5.954 14.999 1.00 93.44 102 SER A C 1
ATOM 886 O O . SER A 1 102 ? -6.517 -4.727 14.952 1.00 93.44 102 SER A O 1
ATOM 888 N N . LYS A 1 103 ? -5.473 -6.702 15.180 1.00 92.31 103 LYS A N 1
ATOM 889 C CA . LYS A 1 103 ? -4.132 -6.134 15.358 1.00 92.31 103 LYS A CA 1
ATOM 890 C C . LYS A 1 103 ? -3.703 -5.268 14.163 1.00 92.31 103 LYS A C 1
ATOM 892 O O . LYS A 1 103 ? -3.119 -4.210 14.353 1.00 92.31 103 LYS A O 1
ATOM 897 N N . GLN A 1 104 ? -4.014 -5.686 12.934 1.00 93.75 104 GLN A N 1
ATOM 898 C CA . GLN A 1 104 ? -3.654 -4.934 11.727 1.00 93.75 104 GLN A CA 1
ATOM 899 C C . GLN A 1 104 ? -4.421 -3.609 11.640 1.00 93.75 104 GLN A C 1
ATOM 901 O O . GLN A 1 104 ? -3.825 -2.592 11.304 1.00 93.75 104 GLN A O 1
ATOM 906 N N . LYS A 1 105 ? -5.718 -3.599 11.974 1.00 95.44 105 LYS A N 1
ATOM 907 C CA . LYS A 1 105 ? -6.526 -2.366 11.998 1.00 95.44 105 LYS A CA 1
ATOM 908 C C . LYS A 1 105 ? -5.918 -1.321 12.937 1.00 95.44 105 LYS A C 1
ATOM 910 O O . LYS A 1 105 ? -5.759 -0.168 12.549 1.00 95.44 105 LYS A O 1
ATOM 915 N N . ALA A 1 106 ? -5.523 -1.751 14.136 1.00 95.00 106 ALA A N 1
ATOM 916 C CA . ALA A 1 106 ? -4.854 -0.899 15.112 1.00 95.00 106 ALA A CA 1
ATOM 917 C C . ALA A 1 106 ? -3.482 -0.403 14.619 1.00 95.00 106 ALA A C 1
ATOM 919 O O . ALA A 1 106 ? -3.226 0.794 14.696 1.00 95.00 106 ALA A O 1
ATOM 920 N N . GLN A 1 107 ? -2.645 -1.272 14.034 1.00 95.00 107 GLN A N 1
ATOM 921 C CA . GLN A 1 107 ? -1.360 -0.866 13.441 1.00 95.00 107 GLN A CA 1
ATOM 922 C C . GLN A 1 107 ? -1.5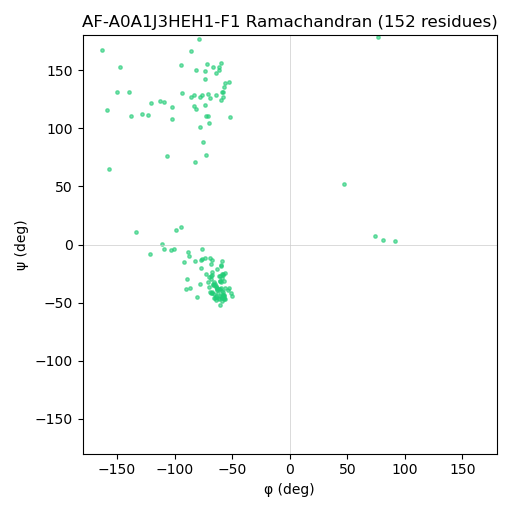39 0.205 12.354 1.00 95.00 107 GLN A C 1
ATOM 924 O O . GLN A 1 107 ? -0.843 1.214 12.380 1.00 95.00 107 GLN A O 1
ATOM 929 N N . LEU A 1 108 ? -2.487 0.023 11.427 1.00 96.69 108 LEU A N 1
ATOM 930 C CA . LEU A 1 108 ? -2.712 0.976 10.333 1.00 96.69 108 LEU A CA 1
ATOM 931 C C . LEU A 1 108 ? -3.133 2.361 10.841 1.00 96.69 108 LEU A C 1
ATOM 933 O O . LEU A 1 108 ? -2.656 3.378 10.337 1.00 96.69 108 LEU A O 1
ATOM 937 N N . GLU A 1 109 ? -4.017 2.407 11.840 1.00 96.69 109 GLU A N 1
ATOM 938 C CA . GLU A 1 109 ? -4.436 3.668 12.455 1.00 96.69 109 GLU A CA 1
ATOM 939 C C . GLU A 1 109 ? -3.304 4.301 13.277 1.00 96.69 109 GLU A C 1
ATOM 941 O O . GLU A 1 109 ? -3.136 5.521 13.258 1.00 96.69 109 GLU A O 1
ATOM 946 N N . TRP A 1 110 ? -2.486 3.494 13.958 1.00 96.06 110 TRP A N 1
ATOM 947 C CA . TRP A 1 110 ? -1.294 3.986 14.644 1.00 96.06 110 TRP A CA 1
ATOM 948 C C . TRP A 1 110 ? -0.299 4.612 13.658 1.00 96.06 110 TRP A C 1
ATOM 950 O O . TRP A 1 110 ? 0.133 5.742 13.887 1.00 96.06 110 TRP A O 1
ATOM 960 N N . ASP A 1 111 ? -0.003 3.942 12.539 1.00 96.69 111 ASP A N 1
ATOM 961 C CA . ASP A 1 111 ? 0.885 4.459 11.488 1.00 96.69 111 ASP A CA 1
ATOM 962 C C . ASP A 1 111 ? 0.357 5.782 10.927 1.00 96.69 111 ASP A C 1
ATOM 964 O O . ASP A 1 111 ? 1.107 6.747 10.778 1.00 96.69 111 ASP A O 1
ATOM 968 N N . ARG A 1 112 ? -0.958 5.868 10.679 1.00 97.62 112 ARG A N 1
ATOM 969 C CA . ARG A 1 112 ? -1.611 7.102 10.221 1.00 97.62 112 ARG A CA 1
ATOM 970 C C . ARG A 1 112 ? -1.412 8.251 11.216 1.00 97.62 112 ARG A C 1
ATOM 972 O O . ARG A 1 112 ? -1.054 9.353 10.805 1.00 97.62 112 ARG A O 1
ATOM 979 N N . ARG A 1 113 ? -1.582 7.997 12.520 1.00 96.62 113 ARG A N 1
ATOM 980 C CA . ARG A 1 113 ? -1.347 8.991 13.588 1.00 96.62 113 ARG A CA 1
ATOM 981 C C . ARG A 1 113 ? 0.124 9.382 13.719 1.00 96.62 113 ARG A C 1
ATOM 983 O O . ARG A 1 113 ? 0.414 10.537 14.023 1.00 96.62 113 ARG A O 1
ATOM 990 N N . GLN A 1 114 ? 1.060 8.458 13.489 1.00 96.75 114 GLN A N 1
ATOM 991 C CA . GLN A 1 114 ? 2.485 8.802 13.460 1.00 96.75 114 GLN A CA 1
ATOM 992 C C . GLN A 1 114 ? 2.826 9.689 12.260 1.00 96.75 114 GLN A C 1
ATOM 994 O O . GLN A 1 114 ? 3.561 10.660 12.427 1.00 96.75 114 GLN A O 1
ATOM 999 N N . ALA A 1 115 ? 2.263 9.414 11.082 1.00 97.75 115 ALA A N 1
ATOM 1000 C CA . ALA A 1 115 ? 2.432 10.259 9.900 1.00 97.75 115 ALA A CA 1
ATOM 1001 C C . ALA A 1 115 ? 1.839 11.666 10.099 1.00 97.75 115 ALA A C 1
ATOM 1003 O O . ALA A 1 115 ? 2.462 12.659 9.717 1.00 97.75 115 ALA A O 1
ATOM 1004 N N . GLU A 1 116 ? 0.681 11.761 10.762 1.00 97.94 116 GLU A N 1
ATOM 1005 C CA . GLU A 1 116 ? 0.071 13.027 11.193 1.00 97.94 116 GLU A CA 1
ATOM 1006 C C . GLU A 1 116 ? 0.980 13.794 12.159 1.00 97.94 116 GLU A C 1
ATOM 1008 O O . GLU A 1 116 ? 1.316 14.951 11.910 1.00 97.94 116 GLU A O 1
ATOM 1013 N N . LYS A 1 117 ? 1.451 13.136 13.226 1.00 97.44 117 LYS A N 1
ATOM 1014 C CA . LYS A 1 117 ? 2.375 13.730 14.203 1.00 97.44 117 LYS A CA 1
ATOM 1015 C C . LYS A 1 117 ? 3.693 14.171 13.559 1.00 97.44 117 LYS A C 1
ATOM 1017 O O . LYS A 1 117 ? 4.242 15.206 13.925 1.00 97.44 117 LYS A O 1
ATOM 1022 N N . GLY A 1 118 ? 4.194 13.391 12.603 1.00 96.69 118 GLY A N 1
ATOM 1023 C CA . GLY A 1 118 ? 5.376 13.705 11.802 1.00 96.69 118 GLY A CA 1
ATOM 1024 C C . GLY A 1 118 ? 5.128 14.745 10.707 1.00 96.69 118 GLY A C 1
ATOM 1025 O O . GLY A 1 118 ? 6.077 15.123 10.024 1.00 96.69 118 GLY A O 1
ATOM 1026 N N . ASN A 1 119 ? 3.883 15.200 10.530 1.00 97.12 119 ASN A N 1
ATOM 1027 C CA . ASN A 1 119 ? 3.448 16.144 9.506 1.00 97.12 119 ASN A CA 1
ATOM 1028 C C . ASN A 1 119 ? 3.971 15.785 8.105 1.00 97.12 119 ASN A C 1
ATOM 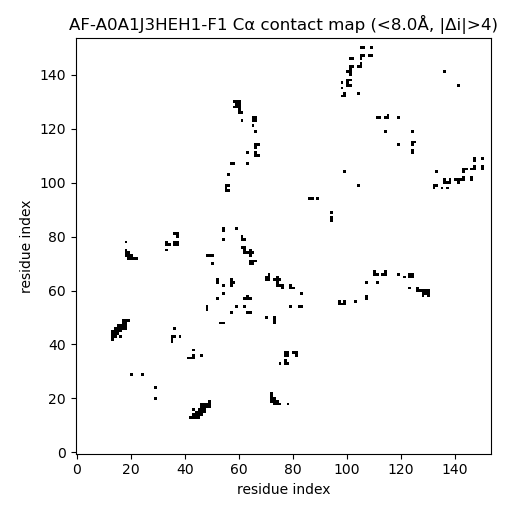1030 O O . ASN A 1 119 ? 4.598 16.595 7.415 1.00 97.12 119 ASN A O 1
ATOM 1034 N N . TYR A 1 120 ? 3.742 14.533 7.704 1.00 97.50 120 TYR A N 1
ATOM 1035 C CA . TYR A 1 120 ? 4.184 14.030 6.407 1.00 97.50 120 TYR A CA 1
ATOM 1036 C C . TYR A 1 120 ? 3.598 14.880 5.271 1.00 97.50 120 TYR A C 1
ATOM 1038 O O . TYR A 1 120 ? 2.399 15.183 5.252 1.00 97.50 120 TYR A O 1
ATOM 1046 N N . ARG A 1 121 ? 4.471 15.294 4.3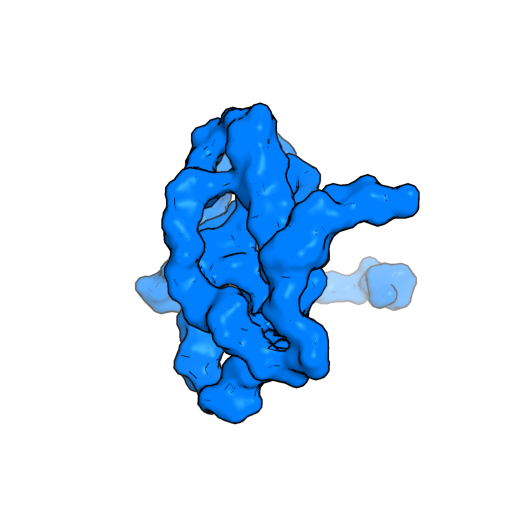43 1.00 95.69 121 ARG A N 1
ATOM 1047 C CA . ARG A 1 121 ? 4.178 16.320 3.325 1.00 95.69 121 ARG A CA 1
ATOM 1048 C C . ARG A 1 121 ? 3.190 15.862 2.257 1.00 95.69 121 ARG A C 1
ATOM 1050 O O . ARG A 1 121 ? 2.498 16.701 1.696 1.00 95.69 121 ARG A O 1
ATOM 1057 N N . ASP A 1 122 ? 3.134 14.564 1.979 1.00 94.56 122 ASP A N 1
ATOM 1058 C CA . ASP A 1 122 ? 2.209 13.973 1.009 1.00 94.56 122 ASP A CA 1
ATOM 1059 C C . ASP A 1 122 ? 0.741 14.068 1.465 1.00 94.56 122 ASP A C 1
ATOM 1061 O O . ASP A 1 122 ? -0.162 14.091 0.635 1.00 94.56 122 ASP A O 1
ATOM 1065 N N . GLY A 1 123 ? 0.498 14.181 2.776 1.00 96.88 123 GLY A N 1
ATOM 1066 C CA . GLY A 1 123 ? -0.823 14.440 3.339 1.00 96.88 123 GLY A CA 1
ATOM 1067 C C . GLY A 1 123 ? -1.803 13.263 3.314 1.00 96.88 123 GLY A C 1
ATOM 1068 O O . GLY A 1 123 ? -2.955 13.474 3.696 1.00 96.88 123 GLY A O 1
ATOM 1069 N N . HIS A 1 124 ? -1.392 12.043 2.943 1.00 97.88 124 HIS A N 1
ATOM 1070 C CA . HIS A 1 124 ? -2.313 10.895 2.863 1.00 97.88 124 HIS A CA 1
ATOM 1071 C C . HIS A 1 124 ? -2.942 10.546 4.216 1.00 97.88 124 HIS A C 1
ATOM 1073 O O . HIS A 1 124 ? -4.078 10.087 4.274 1.00 97.88 124 HIS A O 1
ATOM 1079 N N . TRP A 1 125 ? -2.268 10.851 5.327 1.00 97.69 125 TRP A N 1
ATOM 1080 C CA . TRP A 1 125 ? -2.811 10.660 6.676 1.00 97.69 125 TRP A CA 1
ATOM 1081 C C . TRP A 1 125 ? -4.106 11.446 6.955 1.00 97.69 125 TRP A C 1
ATOM 1083 O O . TRP A 1 125 ? -4.831 11.104 7.893 1.00 97.69 125 TRP A O 1
ATOM 1093 N N . LYS A 1 126 ? -4.413 12.474 6.148 1.00 97.94 126 LYS A N 1
ATOM 1094 C CA . LYS A 1 126 ? -5.653 13.268 6.216 1.00 97.94 126 LYS A CA 1
ATOM 1095 C C . LYS A 1 126 ? -6.831 12.610 5.499 1.00 97.94 126 LYS A C 1
ATOM 1097 O O . LYS A 1 126 ? -7.963 13.063 5.668 1.00 97.94 126 LYS A O 1
ATOM 1102 N N . ILE A 1 127 ? -6.583 11.597 4.667 1.00 97.94 127 ILE A N 1
ATOM 1103 C CA . ILE A 1 127 ? -7.630 10.918 3.905 1.00 97.94 127 ILE A CA 1
ATOM 1104 C C . ILE A 1 127 ? -8.571 10.225 4.889 1.00 97.94 127 ILE A C 1
ATOM 1106 O O . ILE A 1 127 ? -8.148 9.492 5.786 1.00 97.94 127 ILE A O 1
ATOM 1110 N N . LYS A 1 128 ? -9.871 10.475 4.725 1.00 97.38 128 LYS A N 1
ATOM 1111 C CA . LYS A 1 128 ? -10.906 9.820 5.518 1.00 97.38 128 LYS A CA 1
ATOM 1112 C C . LYS A 1 128 ? -10.972 8.344 5.130 1.00 97.38 128 LYS A C 1
ATOM 1114 O O . LYS A 1 128 ? -11.156 8.029 3.962 1.00 97.38 128 LYS A O 1
ATOM 1119 N N . ILE A 1 129 ? -10.855 7.465 6.121 1.00 97.56 129 ILE A N 1
ATOM 1120 C CA . ILE A 1 129 ? -10.910 6.016 5.917 1.00 97.56 129 ILE A CA 1
ATOM 1121 C C . ILE A 1 129 ? -12.371 5.563 5.817 1.00 97.56 129 ILE A C 1
ATOM 1123 O O . ILE A 1 129 ? -13.132 5.688 6.781 1.00 97.56 129 ILE A O 1
ATOM 1127 N N . GLU A 1 130 ? -12.762 5.026 4.663 1.00 97.19 130 GLU A N 1
ATOM 1128 C CA . GLU A 1 130 ? -14.094 4.479 4.386 1.00 97.19 130 GLU A CA 1
ATOM 1129 C C . GLU A 1 130 ? -14.085 2.951 4.229 1.00 97.19 130 GLU A C 1
ATOM 1131 O O . GLU A 1 130 ? -15.137 2.330 4.037 1.00 97.19 130 GLU A O 1
ATOM 1136 N N . ASP A 1 131 ? -12.915 2.320 4.365 1.00 97.00 131 ASP A N 1
ATOM 1137 C CA . ASP A 1 131 ? -12.749 0.874 4.289 1.00 97.00 131 ASP A CA 1
ATOM 1138 C C . ASP A 1 131 ? -13.702 0.103 5.221 1.00 97.00 131 ASP A C 1
ATOM 1140 O O . ASP A 1 131 ? -13.550 0.041 6.448 1.00 97.00 131 ASP A O 1
ATOM 1144 N N . LYS A 1 132 ? -14.678 -0.576 4.606 1.00 95.25 132 LYS A N 1
ATOM 1145 C CA . LYS A 1 132 ? -15.701 -1.374 5.297 1.00 95.25 132 LYS A CA 1
ATOM 1146 C C . LYS A 1 132 ? -15.103 -2.485 6.161 1.00 95.25 132 LYS A C 1
ATOM 1148 O O . LYS A 1 132 ? -15.735 -2.885 7.139 1.00 95.25 132 LYS A O 1
ATOM 1153 N N . ARG A 1 133 ? -13.890 -2.963 5.851 1.00 95.19 133 ARG A N 1
ATOM 1154 C CA . ARG A 1 133 ? -13.217 -4.034 6.602 1.00 95.19 133 ARG A CA 1
ATOM 1155 C C . ARG A 1 133 ? -12.920 -3.638 8.046 1.00 95.19 133 ARG A C 1
ATOM 1157 O O . ARG A 1 133 ? -12.820 -4.526 8.889 1.00 95.19 133 ARG A O 1
ATOM 1164 N N . LEU A 1 134 ? -12.865 -2.342 8.371 1.00 94.12 134 LEU A N 1
ATOM 1165 C CA . LEU A 1 134 ? -12.768 -1.877 9.759 1.00 94.12 134 LEU A CA 1
ATOM 1166 C C . LEU A 1 134 ? -13.915 -2.403 10.630 1.00 94.12 134 LEU A C 1
ATOM 1168 O O . LEU A 1 134 ? -13.681 -2.811 11.766 1.00 94.12 134 LEU A O 1
ATOM 1172 N N . LYS A 1 135 ? -15.128 -2.485 10.073 1.00 92.12 135 LYS A N 1
ATOM 1173 C CA . LYS A 1 135 ? -16.344 -2.913 10.783 1.00 92.12 135 LYS A CA 1
ATOM 1174 C C . LYS A 1 135 ? -16.567 -4.428 10.769 1.00 92.12 135 LYS A C 1
ATOM 1176 O O . LYS A 1 135 ? -17.459 -4.913 11.455 1.00 92.12 135 LYS A O 1
ATOM 1181 N N . ILE A 1 136 ? -15.795 -5.174 9.977 1.00 93.31 136 ILE A N 1
ATOM 1182 C CA . ILE A 1 136 ? -15.961 -6.624 9.822 1.00 93.31 136 ILE A CA 1
ATOM 1183 C C . ILE A 1 136 ? -15.047 -7.348 10.804 1.00 93.31 136 ILE A C 1
ATOM 1185 O O . ILE A 1 136 ? -13.848 -7.078 10.864 1.00 93.31 136 ILE A O 1
ATOM 1189 N N . CYS A 1 137 ? -15.607 -8.300 11.540 1.00 90.38 137 CYS A N 1
ATOM 1190 C CA . CYS A 1 137 ? -14.907 -9.091 12.540 1.00 90.38 137 CYS A CA 1
ATOM 1191 C C . CYS A 1 137 ? -14.992 -10.568 12.176 1.00 90.38 137 CYS A C 1
ATOM 1193 O O . CYS A 1 137 ? -16.089 -11.104 12.054 1.00 90.38 137 CYS A O 1
ATOM 1195 N N . PHE A 1 138 ? -13.840 -11.213 12.004 1.00 89.88 138 PHE A N 1
ATOM 1196 C CA . PHE A 1 138 ? -13.757 -12.659 11.766 1.00 89.88 138 PHE A CA 1
ATOM 1197 C C . PHE A 1 138 ? -12.924 -13.389 12.832 1.00 89.88 138 PHE A C 1
ATOM 1199 O O . PHE A 1 138 ? -12.888 -14.615 12.855 1.00 89.88 138 PHE A O 1
ATOM 1206 N N . GLU A 1 139 ? -12.256 -12.641 13.712 1.00 91.00 139 GLU A N 1
ATOM 1207 C CA . GLU A 1 139 ? -11.529 -13.160 14.869 1.00 91.00 139 GLU A CA 1
ATOM 1208 C C . GLU A 1 139 ? -12.434 -13.107 16.109 1.00 91.00 139 GLU A C 1
ATOM 1210 O O . GLU A 1 139 ? -13.330 -12.265 16.197 1.00 91.00 139 GLU A O 1
ATOM 1215 N N . SER A 1 140 ? -12.184 -13.978 17.091 1.00 83.75 140 SER A N 1
ATOM 1216 C CA . SER A 1 140 ? -12.928 -13.997 18.363 1.00 83.75 140 SER A CA 1
ATOM 1217 C C . SER A 1 140 ? -12.796 -12.691 19.152 1.00 83.75 140 SER A C 1
ATOM 1219 O O . SER A 1 140 ? -13.698 -12.324 19.901 1.00 83.75 140 SER A O 1
ATOM 1221 N N . PHE A 1 141 ? -11.689 -11.972 18.960 1.00 81.06 141 PHE A N 1
ATOM 1222 C CA . PHE A 1 141 ? -11.451 -10.643 19.505 1.00 81.06 141 PHE A CA 1
ATOM 1223 C C . PHE A 1 141 ? -11.397 -9.608 18.375 1.00 81.06 141 PHE A C 1
ATOM 1225 O O . PHE A 1 141 ? -10.570 -9.721 17.467 1.00 81.06 141 PHE A O 1
ATOM 1232 N N . CYS A 1 142 ? -12.246 -8.577 18.449 1.00 83.19 142 CYS A N 1
ATOM 1233 C CA . CYS A 1 142 ? -12.364 -7.560 17.397 1.00 83.19 142 CYS A CA 1
ATOM 1234 C C . CYS A 1 142 ? -12.385 -6.097 17.866 1.00 83.19 142 CYS A C 1
ATOM 1236 O O . CYS A 1 142 ? -12.626 -5.187 17.075 1.00 83.19 142 CYS A O 1
ATOM 1238 N N . TYR A 1 143 ? -12.073 -5.847 19.136 1.00 87.00 143 TYR A N 1
ATOM 1239 C CA . TYR A 1 143 ? -11.971 -4.492 19.682 1.00 87.00 143 TYR A CA 1
ATOM 1240 C C . TYR A 1 143 ? -10.595 -3.892 19.373 1.00 87.00 143 TYR A C 1
ATOM 1242 O O . TYR A 1 143 ? -9.726 -3.779 20.240 1.00 87.00 143 TYR A O 1
ATOM 1250 N N . TRP A 1 144 ? -10.364 -3.559 18.105 1.00 90.00 144 TRP A N 1
ATOM 1251 C CA . TRP A 1 144 ? -9.076 -3.038 17.645 1.00 90.00 144 TRP A CA 1
ATOM 1252 C C . TRP A 1 144 ? -8.777 -1.638 18.208 1.00 90.00 144 TRP A C 1
ATOM 1254 O O . TRP A 1 144 ? -7.615 -1.300 18.409 1.00 90.00 144 TRP A O 1
ATOM 1264 N N . GLU A 1 145 ? -9.796 -0.846 18.543 1.00 89.88 145 GLU A N 1
ATOM 1265 C CA . GLU A 1 145 ? -9.639 0.464 19.181 1.00 89.88 145 GLU A CA 1
ATOM 1266 C C . GLU A 1 145 ? -9.002 0.345 20.573 1.00 89.88 145 GLU A C 1
ATOM 1268 O O . GLU A 1 145 ? -8.186 1.180 20.955 1.00 89.88 145 GLU A O 1
ATOM 1273 N N . SER A 1 146 ? -9.326 -0.720 21.314 1.00 87.88 146 SER A N 1
ATOM 1274 C CA . SER A 1 146 ? -8.689 -1.016 22.602 1.00 87.88 146 SER A CA 1
ATOM 1275 C C . SER A 1 146 ? -7.228 -1.433 22.412 1.00 87.88 146 SER A C 1
ATOM 1277 O O . SER A 1 146 ? -6.359 -0.948 23.130 1.00 87.88 146 SER A O 1
ATOM 1279 N N . MET A 1 147 ? -6.922 -2.246 21.392 1.00 88.88 147 MET A N 1
ATOM 1280 C CA . MET A 1 147 ? -5.528 -2.572 21.051 1.00 88.88 147 MET A CA 1
ATOM 1281 C C . MET A 1 147 ? -4.717 -1.321 20.701 1.00 88.88 147 MET A C 1
ATOM 1283 O O . MET A 1 147 ? -3.549 -1.233 21.063 1.00 88.88 147 MET A O 1
ATOM 1287 N N . LEU A 1 148 ? -5.329 -0.356 20.011 1.00 88.75 148 LEU A N 1
ATOM 1288 C CA . LEU A 1 148 ? -4.683 0.902 19.653 1.00 88.75 148 LEU A CA 1
ATOM 1289 C C . LEU A 1 148 ? -4.312 1.746 20.882 1.00 88.75 148 LEU A C 1
ATOM 1291 O O . LEU A 1 148 ? -3.276 2.406 20.866 1.00 88.75 148 LEU A O 1
ATOM 1295 N N . GLN A 1 149 ? -5.138 1.741 21.933 1.00 83.88 149 GLN A N 1
ATOM 1296 C CA . GLN A 1 149 ? -4.852 2.482 23.170 1.00 83.88 149 GLN A CA 1
ATOM 1297 C C . GLN A 1 149 ? -3.568 1.992 23.842 1.00 83.88 149 GLN A C 1
ATOM 1299 O O . GLN A 1 149 ? -2.782 2.811 24.302 1.00 83.88 149 GLN A O 1
ATOM 1304 N N . HIS A 1 150 ? -3.331 0.682 23.810 1.00 80.38 150 HIS A N 1
ATOM 1305 C CA . HIS A 1 150 ? -2.145 0.038 24.378 1.00 80.38 150 HIS A CA 1
ATOM 1306 C C . HIS A 1 150 ? -1.025 -0.173 23.344 1.00 80.38 150 HIS A C 1
ATOM 1308 O O . HIS A 1 150 ? -0.107 -0.970 23.548 1.00 80.38 150 HIS A O 1
ATOM 1314 N N . TRP A 1 151 ? -1.096 0.489 22.183 1.00 79.31 151 TRP A N 1
ATOM 1315 C CA . TRP A 1 151 ? -0.166 0.225 21.088 1.00 79.31 151 TRP A CA 1
ATOM 1316 C C . TRP A 1 151 ? 1.241 0.731 21.409 1.00 79.31 151 TRP A C 1
ATOM 1318 O O . TRP A 1 151 ? 1.492 1.936 21.423 1.00 79.31 151 TRP A O 1
ATOM 1328 N N . GLY A 1 152 ? 2.173 -0.202 21.612 1.00 63.66 152 GLY A N 1
ATOM 1329 C CA . GLY A 1 152 ? 3.555 0.108 21.985 1.00 63.66 152 GLY A CA 1
ATOM 1330 C C . GLY A 1 152 ? 3.806 0.157 23.494 1.00 63.66 152 GLY A C 1
ATOM 1331 O O . GLY A 1 152 ? 4.935 0.430 23.891 1.00 63.66 152 GLY A O 1
ATOM 1332 N N . GLU A 1 153 ? 2.800 -0.139 24.322 1.00 68.75 153 GLU A N 1
ATOM 1333 C CA . GLU A 1 153 ? 3.019 -0.512 25.720 1.00 68.75 153 GLU A CA 1
ATOM 1334 C C . GLU A 1 153 ? 3.595 -1.935 25.731 1.00 68.75 153 GLU A C 1
ATOM 1336 O O . GLU A 1 153 ? 2.939 -2.892 25.312 1.00 68.75 153 GLU A O 1
ATOM 1341 N N . SER A 1 154 ? 4.871 -2.046 26.098 1.00 49.44 154 SER A N 1
ATOM 1342 C CA . SER A 1 154 ? 5.602 -3.308 26.268 1.00 49.44 154 SER A CA 1
ATOM 1343 C C . SER A 1 154 ? 5.566 -3.778 27.710 1.00 49.44 154 SER A C 1
ATOM 1345 O O . SER A 1 154 ? 5.870 -2.918 28.570 1.00 49.44 154 SER A O 1
#

Foldseek 3Di:
DCVVCVDDDDDDCLAEPELFDDVPPDPVNVVVVLCQLQDVVHPRPDYDQDDDQDLLLAFLQARLLLLPPVSVRNGHRSNSVSVVVVLVPDDPVVVVVSQYDLQSLLVSLLSLVSSVVVVRVVCCSVDDGPRPSLVDDDDPDRPSVVVNVCPPVD

Radius of gyration: 17.65 Å; Cα contacts (8 Å, |Δi|>4): 167; chains: 1; bounding box: 42×38×48 Å

Secondary structure (DSSP, 8-state):
-TTT-SS-PPPPGGGSEE--PPTT--HHHHHHHHHHHH-SS-S-S-EE--SS--GGGS-SSS-GGGGSGGGGGG--HHHHHHHHHHHHHS-HHHHGGGPPPHHHHHHHHHHHHHHHHTT-TT-GGGSPP--GGGG---SS---HHHHHHTTT--

pLDDT: mean 93.26, std 6.38, range [49.44, 98.12]

Mean predicted aligned error: 4.28 Å

InterPro domains:
  IPR029044 Nucleotide-diphospho-sugar transferases [G3DSA:3.90.550.10] (1-96)
  IPR029044 Nucleotide-diphospho-sugar transferases [SSF53448] (6-95)
  IPR050587 GNT1/Glycosyltransferase 8 [PTHR11183] (1-135)

Solvent-accessible surface area (backbone atoms only — not comparable to full-atom values): 9278 Å² total; per-residue (Å²): 105,67,88,78,53,78,78,74,85,85,74,65,59,45,69,60,28,65,48,63,56,59,91,87,60,50,70,68,56,52,51,50,51,48,51,50,46,53,39,82,77,69,75,47,80,30,80,39,81,53,79,84,78,41,67,63,74,32,58,77,73,48,38,53,34,61,37,36,80,94,36,39,44,51,43,40,50,42,47,36,51,46,49,48,57,56,50,70,72,44,60,70,87,61,50,63,78,50,59,54,52,34,69,51,54,21,50,54,54,49,36,28,51,50,21,51,74,66,59,50,86,87,48,67,62,73,59,78,83,73,46,65,49,79,80,52,70,91,56,99,67,59,68,22,72,62,53,40,76,53,63,85,72,127

Organism: Noccaea caerulescens (NCBI:txid107243)